Protein AF-A0A398CHI4-F1 (afdb_monomer_lite)

pLDDT: mean 78.08, std 12.24, range [45.0, 93.56]

Foldseek 3Di:
DPLPVLVVVLVVVVVVLVVVVVVPDDPLSVQLNVLSVLLNVLSVCCSVVNPVSSVVSNVVSVVSNVVSVVVVVVVVVVVVVVVVVVVVVVVPPPD

InterPro domains:
  IPR054331 LiaF, transmembrane domain [PF22570] (8-93)

Radius of gyration: 20.12 Å; chains: 1; bounding box: 38×27×65 Å

Sequence (95 aa):
MRKGNGLALLLIVFGLLLILGKLGIFGFLMGLLIPVLVIGLGVVAWSNGSRLLGGILGLIGAIMLLGKLSFLFVWVAAIALIIFGVSMLGKKSSL

Organism: NCBI:txid2315694

Secondary structure (DSSP, 8-state):
--TTHHHHHHHHHHHHHHHHHHTS--THHHHHHHHHHHHHHHHHHHHTT-HHHHHHHHHHHHHHHHHHHHHHHHHHHHHHHHHHHHHHHHTTS--

Structure (mmCIF, N/CA/C/O backbone):
data_AF-A0A398CHI4-F1
#
_entry.id   AF-A0A398CHI4-F1
#
loop_
_atom_site.group_PDB
_atom_site.id
_atom_site.type_symbol
_atom_site.label_atom_id
_atom_site.label_alt_id
_atom_site.label_comp_id
_atom_site.label_asym_id
_atom_site.label_entity_id
_atom_site.label_seq_id
_atom_site.pdbx_PDB_ins_code
_atom_site.Cartn_x
_atom_site.Cartn_y
_atom_site.Cartn_z
_atom_site.occupancy
_atom_site.B_iso_or_equiv
_atom_site.auth_seq_id
_atom_site.auth_comp_id
_atom_site.auth_asym_id
_atom_site.auth_atom_id
_atom_site.pdbx_PDB_model_num
ATOM 1 N N . MET A 1 1 ? 10.703 -16.588 -17.004 1.00 46.56 1 MET A N 1
ATOM 2 C CA . MET A 1 1 ? 9.484 -15.747 -16.925 1.00 46.56 1 MET A CA 1
ATOM 3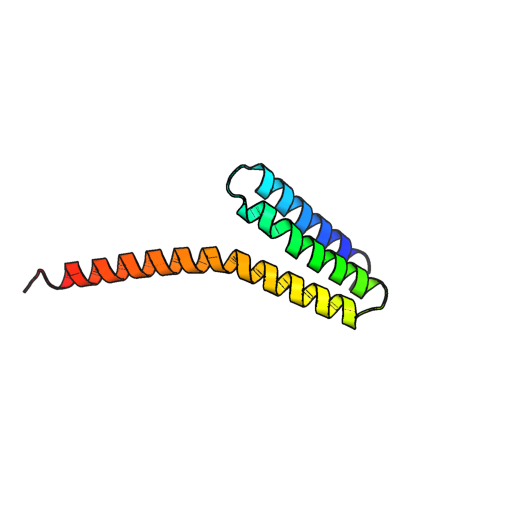 C C . MET A 1 1 ? 9.220 -15.179 -18.318 1.00 46.56 1 MET A C 1
ATOM 5 O O . MET A 1 1 ? 10.147 -14.623 -18.895 1.00 46.56 1 MET A O 1
ATOM 9 N N . ARG A 1 2 ? 8.037 -15.403 -18.917 1.00 48.00 2 ARG A N 1
ATOM 10 C CA . ARG A 1 2 ? 7.726 -14.928 -20.282 1.00 48.00 2 ARG A CA 1
ATOM 11 C C . ARG A 1 2 ? 7.695 -13.392 -20.297 1.00 48.00 2 ARG A C 1
ATOM 13 O O . ARG A 1 2 ? 7.074 -12.780 -19.433 1.00 48.00 2 ARG A O 1
ATOM 20 N N . LYS A 1 3 ? 8.377 -12.787 -21.273 1.00 55.34 3 LYS A N 1
ATOM 21 C CA . LYS A 1 3 ? 8.738 -11.356 -21.360 1.00 55.34 3 LYS A CA 1
ATOM 22 C C . LYS A 1 3 ? 7.549 -10.365 -21.384 1.00 55.34 3 LYS A C 1
ATOM 24 O O . LYS A 1 3 ? 7.778 -9.168 -21.314 1.00 55.34 3 LYS A O 1
ATOM 29 N N . GLY A 1 4 ? 6.300 -10.843 -21.448 1.00 58.97 4 GLY A N 1
ATOM 30 C CA . GLY A 1 4 ? 5.085 -10.014 -21.501 1.00 58.97 4 GLY A CA 1
ATOM 31 C C . GLY A 1 4 ? 4.320 -9.856 -20.180 1.00 58.97 4 GLY A C 1
ATOM 32 O O . GLY A 1 4 ? 3.504 -8.947 -20.055 1.00 58.97 4 GLY A O 1
ATOM 33 N N . ASN A 1 5 ? 4.580 -10.688 -19.165 1.00 68.31 5 ASN A N 1
ATOM 34 C CA . ASN A 1 5 ? 3.726 -10.710 -17.969 1.00 68.31 5 ASN A CA 1
ATOM 35 C C . ASN A 1 5 ? 3.946 -9.503 -17.042 1.00 68.31 5 ASN A C 1
ATOM 37 O O . ASN A 1 5 ? 3.036 -9.135 -16.310 1.00 68.31 5 ASN A O 1
ATOM 41 N N . GLY A 1 6 ? 5.127 -8.874 -17.071 1.00 71.12 6 GLY A N 1
ATOM 42 C CA . GLY A 1 6 ? 5.439 -7.728 -16.206 1.00 71.12 6 GLY A CA 1
ATOM 43 C C . GLY A 1 6 ? 4.589 -6.494 -16.517 1.00 71.12 6 GLY A C 1
ATOM 44 O O . GLY A 1 6 ? 4.052 -5.872 -15.607 1.00 71.12 6 GLY A O 1
ATOM 45 N N . LEU A 1 7 ? 4.401 -6.187 -17.804 1.00 74.56 7 LEU A N 1
ATOM 46 C CA . LEU A 1 7 ? 3.535 -5.090 -18.247 1.00 74.56 7 LEU A CA 1
ATOM 47 C C . LEU A 1 7 ? 2.056 -5.395 -17.990 1.00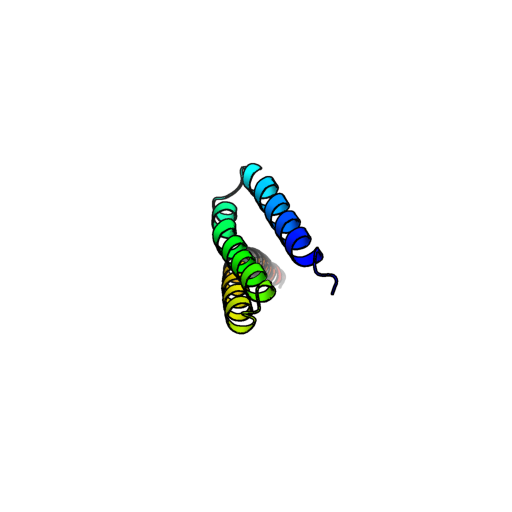 74.56 7 LEU A C 1
ATOM 49 O O . LEU A 1 7 ? 1.319 -4.510 -17.568 1.00 74.56 7 LEU A O 1
ATOM 53 N N . ALA A 1 8 ? 1.636 -6.650 -18.184 1.00 77.19 8 ALA A N 1
ATOM 54 C CA . ALA A 1 8 ? 0.275 -7.078 -17.866 1.00 77.19 8 ALA A CA 1
ATOM 55 C C . ALA A 1 8 ? -0.028 -6.912 -16.369 1.00 77.19 8 ALA A C 1
ATOM 57 O O . ALA A 1 8 ? -1.050 -6.336 -16.008 1.00 77.19 8 ALA A O 1
ATOM 58 N N . LEU A 1 9 ? 0.888 -7.346 -15.496 1.00 76.81 9 LEU A N 1
ATOM 59 C CA . LEU A 1 9 ? 0.750 -7.186 -14.049 1.00 76.81 9 LEU A CA 1
ATOM 60 C C . LEU A 1 9 ? 0.689 -5.704 -13.653 1.00 76.81 9 LEU A C 1
ATOM 62 O O . LEU A 1 9 ? -0.134 -5.324 -12.823 1.00 76.81 9 LEU A O 1
ATOM 66 N N . LEU A 1 10 ? 1.512 -4.861 -14.287 1.00 77.88 10 LEU A N 1
ATOM 67 C CA . LEU A 1 10 ? 1.507 -3.420 -14.057 1.00 77.88 10 LEU A CA 1
ATOM 68 C C . LEU A 1 10 ? 0.157 -2.787 -14.415 1.00 77.88 10 LEU A C 1
ATOM 70 O O . LEU A 1 10 ? -0.403 -2.053 -13.605 1.00 77.88 10 LEU A O 1
ATOM 74 N N . LEU A 1 11 ? -0.377 -3.093 -15.602 1.00 80.31 11 LEU A N 1
ATOM 75 C CA . LEU A 1 11 ? -1.666 -2.572 -16.060 1.00 80.31 11 LEU A CA 1
ATOM 76 C C . LEU A 1 11 ? -2.823 -3.038 -15.174 1.00 80.31 11 LEU A C 1
ATOM 78 O O . LEU A 1 11 ? -3.718 -2.245 -14.893 1.00 80.31 11 LEU A O 1
ATOM 82 N N . ILE A 1 12 ? -2.800 -4.293 -14.711 1.00 81.12 12 ILE A N 1
ATOM 83 C CA . ILE A 1 12 ? -3.822 -4.833 -13.803 1.00 81.12 12 ILE A CA 1
ATOM 84 C C . ILE A 1 12 ? -3.818 -4.058 -12.484 1.00 81.12 12 ILE A C 1
ATOM 86 O O . ILE A 1 12 ? -4.866 -3.580 -12.054 1.00 81.12 12 ILE A O 1
ATOM 90 N N . VAL A 1 13 ? -2.645 -3.881 -11.866 1.00 78.00 13 VAL A N 1
ATOM 91 C CA . VAL A 1 13 ? -2.509 -3.117 -10.614 1.00 78.00 13 VAL A CA 1
ATOM 92 C C . VAL A 1 13 ? -2.942 -1.662 -10.814 1.00 78.00 13 VAL A C 1
ATOM 94 O O . VAL A 1 13 ? -3.664 -1.115 -9.982 1.00 78.00 13 VAL A O 1
ATOM 97 N N . PHE A 1 14 ? -2.565 -1.048 -11.937 1.00 80.56 14 PHE A N 1
ATOM 98 C CA . PHE A 1 14 ? -2.924 0.332 -12.265 1.00 80.56 14 PHE A CA 1
ATOM 99 C C . PHE A 1 14 ? -4.434 0.511 -12.499 1.00 80.56 14 PHE A C 1
ATOM 101 O O . PHE A 1 14 ? -5.035 1.453 -11.985 1.00 80.56 14 PHE A O 1
ATOM 108 N N . GLY A 1 15 ? -5.066 -0.417 -13.223 1.00 79.75 15 GLY A N 1
ATOM 109 C CA . GLY A 1 15 ? -6.508 -0.420 -13.475 1.00 79.75 15 GLY A CA 1
ATOM 110 C C . GLY A 1 15 ? -7.321 -0.608 -12.196 1.00 79.75 15 GLY A C 1
ATOM 111 O O . GLY A 1 15 ? -8.286 0.124 -11.971 1.00 79.75 15 GLY A O 1
ATOM 112 N N . LEU A 1 16 ? -6.892 -1.519 -11.316 1.00 79.75 16 LEU A N 1
ATOM 113 C CA . LEU A 1 16 ? -7.518 -1.709 -10.006 1.00 79.75 16 LEU A CA 1
ATOM 114 C C . LEU A 1 16 ? -7.420 -0.434 -9.156 1.00 79.75 16 LEU A C 1
ATOM 116 O O . LEU A 1 16 ? -8.417 -0.012 -8.575 1.00 79.75 16 LEU A O 1
ATOM 120 N N . LEU A 1 17 ? -6.251 0.219 -9.136 1.00 72.44 17 LEU A N 1
ATOM 121 C CA . LEU A 1 17 ? -6.054 1.489 -8.430 1.00 72.44 17 LEU A CA 1
ATOM 122 C C . LEU A 1 17 ? -6.977 2.598 -8.945 1.00 72.44 17 LEU A C 1
ATOM 124 O O . LEU A 1 17 ? -7.549 3.333 -8.142 1.00 72.44 17 LEU A O 1
ATOM 128 N N . LEU A 1 18 ? -7.117 2.734 -10.267 1.00 72.69 18 LEU A N 1
ATOM 129 C CA . LEU A 1 18 ? -7.969 3.758 -10.875 1.00 72.69 18 LEU A CA 1
ATOM 130 C C . LEU A 1 18 ? -9.447 3.548 -10.533 1.00 72.69 18 LEU A C 1
ATOM 132 O O . LEU A 1 18 ? -10.140 4.512 -10.206 1.00 72.69 18 LEU A O 1
ATOM 136 N N . ILE A 1 19 ? -9.923 2.300 -10.576 1.00 70.81 19 ILE A N 1
ATOM 137 C CA . ILE A 1 19 ? -11.311 1.961 -10.229 1.00 70.81 19 ILE A CA 1
ATOM 138 C C . ILE A 1 19 ? -11.560 2.215 -8.738 1.00 70.81 19 ILE A C 1
ATOM 140 O O . ILE A 1 19 ? -12.543 2.871 -8.393 1.00 70.81 19 ILE A O 1
ATOM 144 N N . LEU A 1 20 ? -10.649 1.777 -7.862 1.00 67.56 20 LEU A N 1
ATOM 145 C CA . LEU A 1 20 ? -10.746 2.049 -6.425 1.00 67.56 20 LEU A CA 1
ATOM 146 C C . LEU A 1 20 ? -10.682 3.557 -6.120 1.00 67.56 20 LEU A C 1
ATOM 148 O O . LEU A 1 20 ? -11.381 4.023 -5.226 1.00 67.56 20 LEU A O 1
ATOM 152 N N . GLY A 1 21 ? -9.888 4.336 -6.864 1.00 62.88 21 GLY A N 1
ATOM 153 C CA . GLY A 1 21 ? -9.735 5.780 -6.650 1.00 62.88 21 GLY A CA 1
ATOM 154 C C . GLY A 1 21 ? -10.952 6.595 -7.091 1.00 62.88 21 GLY A C 1
ATOM 155 O O . GLY A 1 21 ? -11.222 7.658 -6.535 1.00 62.88 21 GLY A O 1
ATOM 156 N N . LYS A 1 22 ? -11.716 6.085 -8.063 1.00 63.16 22 LYS A N 1
ATOM 157 C CA . LYS A 1 22 ? -12.920 6.737 -8.597 1.00 63.16 22 LYS A CA 1
ATOM 158 C C . LYS A 1 22 ? -14.165 6.521 -7.729 1.00 63.16 22 LYS A C 1
ATOM 160 O O . LYS A 1 22 ? -15.109 7.295 -7.838 1.00 63.16 22 LYS A O 1
ATOM 165 N N . LEU A 1 23 ? -14.157 5.530 -6.832 1.00 63.75 23 LEU A N 1
ATOM 166 C CA . LEU A 1 23 ? -15.256 5.244 -5.897 1.00 63.75 23 LEU A CA 1
ATOM 167 C C . LEU A 1 23 ? -15.351 6.231 -4.712 1.00 63.75 23 LEU A C 1
ATOM 169 O O . LEU A 1 23 ? -16.139 6.027 -3.795 1.00 63.75 23 LEU A O 1
ATOM 173 N N . GLY A 1 24 ? -14.618 7.349 -4.757 1.00 53.22 24 GLY A N 1
ATOM 174 C CA . GLY A 1 24 ? -14.980 8.570 -4.029 1.00 53.22 24 GLY A CA 1
ATOM 175 C C . GLY A 1 24 ? -14.596 8.629 -2.550 1.00 53.22 24 GLY A C 1
ATOM 176 O O . GLY A 1 24 ? -14.908 9.622 -1.899 1.00 53.22 24 GLY A O 1
ATOM 177 N N . ILE A 1 25 ? -13.884 7.635 -2.012 1.00 59.94 25 ILE A N 1
ATOM 178 C CA . ILE A 1 25 ? -13.441 7.648 -0.613 1.00 59.94 25 ILE A CA 1
ATOM 179 C C . ILE A 1 25 ? -11.909 7.790 -0.551 1.00 59.94 25 ILE A C 1
ATOM 181 O O . ILE A 1 25 ? -11.175 6.870 -0.892 1.00 59.94 25 ILE A O 1
ATOM 185 N N . PHE A 1 26 ? -11.448 8.950 -0.067 1.00 56.19 26 PHE A N 1
ATOM 186 C CA . PHE A 1 26 ? -10.087 9.292 0.385 1.00 56.19 26 PHE A CA 1
ATOM 187 C C . PHE A 1 26 ? -9.013 9.691 -0.651 1.00 56.19 26 PHE A C 1
ATOM 189 O O . PHE A 1 26 ? -8.535 8.895 -1.457 1.00 56.19 26 PHE A O 1
ATOM 196 N N . GLY A 1 27 ? -8.434 10.887 -0.446 1.00 64.44 27 GLY A N 1
ATOM 197 C CA . GLY A 1 27 ? -7.140 11.326 -1.008 1.00 64.44 27 GLY A CA 1
ATOM 198 C C . GLY A 1 27 ? -5.953 10.382 -0.727 1.00 64.44 27 GLY A C 1
ATOM 199 O O . GLY A 1 27 ? -4.877 10.531 -1.303 1.00 64.44 27 GLY A O 1
ATOM 200 N N . PHE A 1 28 ? -6.171 9.352 0.091 1.00 65.25 28 PHE A N 1
ATOM 201 C CA . PHE A 1 28 ? -5.300 8.196 0.266 1.00 65.25 28 PHE A CA 1
ATOM 202 C C . PHE A 1 28 ? -4.996 7.464 -1.055 1.00 65.25 28 PHE A C 1
ATOM 204 O O . PHE A 1 28 ? -3.843 7.101 -1.296 1.00 65.25 28 PHE A O 1
ATOM 211 N N . LEU A 1 29 ? -5.988 7.313 -1.942 1.00 66.88 29 LEU A N 1
ATOM 212 C CA . LEU A 1 29 ? -5.825 6.625 -3.230 1.00 66.88 29 LEU A CA 1
ATOM 213 C C . LEU A 1 29 ? -5.042 7.443 -4.259 1.00 66.88 29 LEU A C 1
ATOM 215 O O . LEU A 1 29 ? -4.177 6.889 -4.934 1.00 66.88 29 LEU A O 1
ATOM 219 N N . MET A 1 30 ? -5.237 8.765 -4.304 1.00 71.00 30 MET A N 1
ATOM 220 C CA . MET A 1 30 ? -4.331 9.657 -5.047 1.00 71.00 30 MET A CA 1
ATOM 221 C C . MET A 1 30 ? -2.903 9.572 -4.504 1.00 71.00 30 MET A C 1
ATOM 223 O O . MET A 1 30 ? -1.928 9.577 -5.254 1.00 71.00 30 MET A O 1
ATOM 227 N N . GLY A 1 31 ? -2.777 9.389 -3.191 1.00 74.81 31 GLY A N 1
ATOM 228 C CA . GLY A 1 31 ? -1.509 9.098 -2.557 1.00 74.81 31 GLY A CA 1
ATOM 229 C C . GLY A 1 31 ? -0.842 7.806 -3.050 1.00 74.81 31 GLY A C 1
ATOM 230 O O . GLY A 1 31 ? 0.387 7.739 -3.039 1.00 74.81 31 GLY A O 1
ATOM 231 N N . LEU A 1 32 ? -1.604 6.803 -3.472 1.00 79.00 32 LEU A N 1
ATOM 232 C CA . LEU A 1 32 ? -1.084 5.517 -3.935 1.00 79.00 32 LEU A CA 1
ATOM 233 C C . LEU A 1 32 ? -0.606 5.558 -5.399 1.00 79.00 32 LEU A C 1
ATOM 235 O O . LEU A 1 32 ? 0.157 4.692 -5.821 1.00 79.00 32 LEU A O 1
ATOM 239 N N . LEU A 1 33 ? -0.992 6.586 -6.159 1.00 82.31 33 LEU A N 1
ATOM 240 C CA . LEU A 1 33 ? -0.645 6.726 -7.573 1.00 82.31 33 LEU A CA 1
ATOM 241 C C . LEU A 1 33 ? 0.872 6.877 -7.788 1.00 82.31 33 LEU A C 1
ATOM 243 O O . LEU A 1 33 ? 1.457 6.183 -8.616 1.00 82.31 33 LEU A O 1
ATOM 247 N N . ILE A 1 34 ? 1.518 7.746 -7.000 1.00 84.25 34 ILE A N 1
ATOM 248 C CA . ILE A 1 34 ? 2.969 8.003 -7.060 1.00 84.25 34 ILE A CA 1
ATOM 249 C C . ILE A 1 34 ? 3.787 6.723 -6.819 1.00 84.25 34 ILE A C 1
ATOM 251 O O . ILE A 1 34 ? 4.589 6.370 -7.682 1.00 84.25 34 ILE A O 1
ATOM 255 N N . PRO A 1 35 ? 3.609 5.993 -5.703 1.00 86.31 35 PRO A N 1
ATOM 256 C CA . PRO A 1 35 ? 4.378 4.778 -5.467 1.00 86.31 35 PRO A CA 1
ATOM 257 C C . PRO A 1 35 ? 4.141 3.700 -6.527 1.00 86.31 35 PRO A C 1
ATOM 259 O O . PRO A 1 35 ? 5.097 3.041 -6.925 1.00 86.31 35 PRO A O 1
ATOM 262 N N . VAL A 1 36 ? 2.926 3.566 -7.068 1.00 85.00 36 VAL A N 1
ATOM 263 C CA . VAL A 1 36 ? 2.668 2.627 -8.173 1.00 85.00 36 VAL A CA 1
ATOM 264 C C . VAL A 1 36 ? 3.404 3.029 -9.453 1.00 85.00 36 VAL A C 1
ATOM 266 O O . VAL A 1 36 ? 3.979 2.163 -10.113 1.00 85.00 36 VAL A O 1
ATOM 269 N N . LEU A 1 37 ? 3.456 4.323 -9.786 1.00 86.81 37 LEU A N 1
ATOM 270 C CA . LEU A 1 37 ? 4.250 4.815 -10.916 1.00 86.81 37 LEU A CA 1
ATOM 271 C C . LEU A 1 37 ? 5.742 4.525 -10.722 1.00 86.81 37 LEU A C 1
ATOM 273 O O . LEU A 1 37 ? 6.394 4.058 -11.652 1.00 86.81 37 LEU A O 1
ATOM 277 N N . VAL A 1 38 ? 6.271 4.736 -9.515 1.00 89.19 38 VAL A N 1
ATOM 278 C CA . VAL A 1 38 ? 7.678 4.449 -9.188 1.00 89.19 38 VAL A CA 1
ATOM 279 C C . VAL A 1 38 ? 7.986 2.952 -9.322 1.00 89.19 38 VAL A C 1
ATOM 281 O O . VAL A 1 38 ? 8.988 2.595 -9.945 1.00 89.19 38 VAL A O 1
ATOM 284 N N . ILE A 1 39 ? 7.103 2.069 -8.836 1.00 88.19 39 ILE A N 1
ATOM 285 C CA . ILE A 1 39 ? 7.226 0.616 -9.056 1.00 88.19 39 ILE A CA 1
ATOM 286 C C . ILE A 1 39 ? 7.204 0.304 -10.557 1.00 88.19 39 ILE A C 1
ATOM 288 O O . ILE A 1 39 ? 8.025 -0.479 -11.031 1.00 88.19 39 ILE A O 1
ATOM 292 N N . GLY A 1 40 ? 6.304 0.929 -11.319 1.00 86.19 40 GLY A N 1
ATOM 293 C CA . GLY A 1 40 ? 6.194 0.712 -12.760 1.00 86.19 40 GLY A CA 1
ATOM 294 C C . GLY A 1 40 ? 7.420 1.131 -13.548 1.00 86.19 40 GLY A C 1
ATOM 295 O O . GLY A 1 40 ? 7.904 0.363 -14.380 1.00 86.19 40 GLY A O 1
ATOM 296 N N . LEU A 1 41 ? 7.982 2.292 -13.224 1.00 87.88 41 LEU A N 1
ATOM 297 C CA . LEU A 1 41 ? 9.267 2.726 -13.759 1.00 87.88 41 LEU A CA 1
ATOM 298 C C . LEU A 1 41 ? 10.382 1.748 -13.372 1.00 87.88 41 LEU A C 1
ATOM 300 O O . LEU A 1 41 ? 11.224 1.434 -14.210 1.00 87.88 41 LEU A O 1
ATOM 304 N N . GLY A 1 42 ? 10.351 1.200 -12.154 1.00 88.06 42 GLY A N 1
ATOM 305 C CA . GLY A 1 42 ? 11.272 0.149 -11.726 1.00 88.06 42 GLY A CA 1
ATOM 306 C C . GLY A 1 42 ? 11.160 -1.133 -12.554 1.00 88.06 42 GLY A C 1
ATOM 307 O O . GLY A 1 42 ? 12.171 -1.659 -13.017 1.00 88.06 42 GLY A O 1
ATOM 308 N N . VAL A 1 43 ? 9.942 -1.605 -12.831 1.00 82.75 43 VAL A N 1
ATOM 309 C CA . VAL A 1 43 ? 9.702 -2.787 -13.678 1.00 82.75 43 VAL A CA 1
ATOM 310 C C . VAL A 1 43 ? 10.182 -2.550 -15.112 1.00 82.75 43 VAL A C 1
ATOM 312 O O . VAL A 1 43 ? 10.854 -3.411 -15.687 1.00 82.75 43 VAL A O 1
ATOM 315 N N . VAL A 1 44 ? 9.895 -1.377 -15.684 1.00 84.88 44 VAL A N 1
ATOM 316 C CA . VAL A 1 44 ? 10.354 -1.012 -17.034 1.00 84.88 44 VAL A CA 1
ATOM 317 C C . VAL A 1 44 ? 11.882 -0.917 -17.076 1.00 84.88 44 VAL A C 1
ATOM 319 O O . VAL A 1 44 ? 12.505 -1.540 -17.938 1.00 84.88 44 VAL A O 1
ATOM 322 N N . ALA A 1 45 ? 12.509 -0.235 -16.114 1.00 85.38 45 ALA A N 1
ATOM 323 C CA . ALA A 1 45 ? 13.965 -0.125 -16.017 1.00 85.38 45 ALA A CA 1
ATOM 324 C C . ALA A 1 45 ? 14.644 -1.495 -15.837 1.00 85.38 45 ALA A C 1
ATOM 326 O O . ALA A 1 45 ? 15.664 -1.765 -16.473 1.00 85.38 45 ALA A O 1
ATOM 327 N N . TRP A 1 46 ? 14.047 -2.392 -15.045 1.00 82.25 46 TRP A N 1
ATOM 328 C CA . TRP A 1 46 ? 14.517 -3.772 -14.903 1.00 82.25 46 TRP A CA 1
ATOM 329 C C . TRP A 1 46 ? 14.452 -4.525 -16.237 1.00 82.25 46 TRP A C 1
ATOM 331 O O . TRP A 1 46 ? 15.378 -5.263 -16.586 1.00 82.25 46 TRP A O 1
ATOM 341 N N . SER A 1 47 ? 13.373 -4.332 -17.002 1.00 80.38 47 SER A N 1
ATOM 342 C CA . SER A 1 47 ? 13.168 -4.992 -18.297 1.00 80.38 47 SER A CA 1
ATOM 343 C C . SER A 1 47 ? 14.106 -4.492 -19.405 1.00 80.38 47 SER A C 1
ATOM 345 O O . SER A 1 47 ? 14.482 -5.279 -20.273 1.00 80.38 47 SER A O 1
ATOM 347 N N . ASN A 1 48 ? 14.560 -3.236 -19.323 1.00 83.69 48 ASN A N 1
ATOM 348 C CA . ASN A 1 48 ? 15.496 -2.613 -20.267 1.00 83.69 48 ASN A CA 1
ATOM 349 C C . ASN A 1 48 ? 16.975 -2.973 -20.011 1.00 83.69 48 ASN A C 1
ATOM 351 O O . ASN A 1 48 ? 17.858 -2.453 -20.685 1.00 83.69 48 ASN A O 1
ATOM 355 N N . GLY A 1 49 ? 17.263 -3.865 -19.055 1.00 82.06 49 GLY A N 1
ATOM 356 C CA . GLY A 1 49 ? 18.621 -4.337 -18.739 1.00 82.06 49 GLY A CA 1
ATOM 357 C C . GLY A 1 49 ? 19.239 -3.686 -17.499 1.00 82.06 49 GLY A C 1
ATOM 358 O O . GLY A 1 49 ? 20.169 -4.240 -16.912 1.00 82.06 49 GLY A O 1
ATOM 359 N N . SER A 1 50 ? 18.663 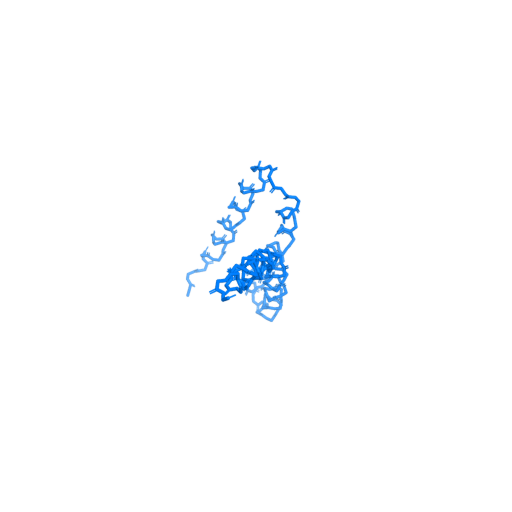-2.587 -17.016 1.00 86.19 50 SER A N 1
ATOM 360 C CA . SER A 1 50 ? 19.124 -1.838 -15.844 1.00 86.19 50 SER A CA 1
ATOM 361 C C . SER A 1 50 ? 18.580 -2.435 -14.541 1.00 86.19 50 SER A C 1
ATOM 363 O O . SER A 1 50 ? 17.858 -1.771 -13.796 1.00 86.19 50 SER A O 1
ATOM 365 N N . ARG A 1 51 ? 18.917 -3.700 -14.244 1.00 86.31 51 ARG A N 1
ATOM 366 C CA . ARG A 1 51 ? 18.385 -4.439 -13.074 1.00 86.31 51 ARG A CA 1
ATOM 367 C C . ARG A 1 51 ? 18.623 -3.722 -11.741 1.00 86.31 51 ARG A C 1
ATOM 369 O O . ARG A 1 51 ? 17.747 -3.739 -10.888 1.00 86.31 51 ARG A O 1
ATOM 376 N N . LEU A 1 52 ? 19.769 -3.054 -11.583 1.00 90.38 52 LEU A N 1
ATOM 377 C CA . LEU A 1 52 ? 20.080 -2.248 -10.394 1.00 90.38 52 LEU A CA 1
ATOM 378 C C . LEU A 1 52 ? 19.084 -1.095 -10.214 1.00 90.38 52 LEU A C 1
ATOM 380 O O . LEU A 1 52 ? 18.448 -0.989 -9.170 1.00 90.38 52 LEU A O 1
ATOM 384 N N . LEU A 1 53 ? 18.896 -0.273 -11.251 1.00 86.50 53 LEU A N 1
ATOM 385 C CA . LEU A 1 53 ? 17.954 0.850 -11.220 1.00 86.50 53 LEU A CA 1
ATOM 386 C C . LEU A 1 53 ? 16.512 0.377 -11.054 1.00 86.50 53 LEU A C 1
ATOM 388 O O . LEU A 1 53 ? 15.766 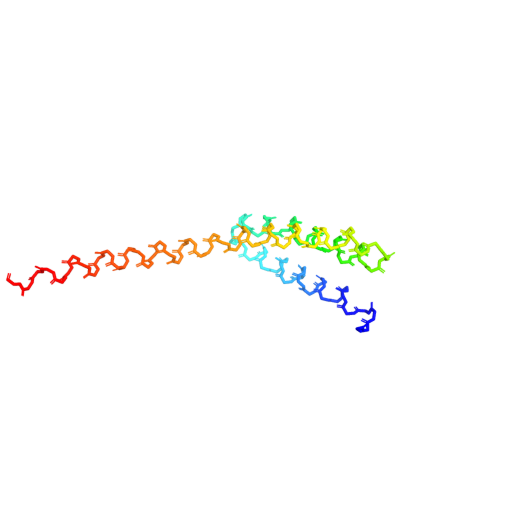0.936 -10.255 1.00 86.50 53 LEU A O 1
ATOM 392 N N . GLY A 1 54 ? 16.135 -0.684 -11.765 1.00 86.62 54 GLY A N 1
ATOM 393 C CA . GLY A 1 54 ? 14.810 -1.269 -11.640 1.00 86.62 54 GLY A CA 1
ATOM 394 C C . GLY A 1 54 ? 14.524 -1.812 -10.243 1.00 86.62 54 GLY A C 1
ATOM 395 O O . GLY A 1 54 ? 13.427 -1.624 -9.720 1.00 86.62 54 GLY A O 1
ATOM 396 N N . GLY A 1 55 ? 15.524 -2.433 -9.613 1.00 88.62 55 GLY A N 1
ATOM 397 C CA . GLY A 1 55 ? 15.422 -2.958 -8.256 1.00 88.62 55 GLY A CA 1
ATOM 398 C C . GLY A 1 55 ? 15.294 -1.854 -7.218 1.00 88.62 55 GLY A C 1
ATOM 399 O O . GLY A 1 55 ? 14.421 -1.932 -6.360 1.00 88.62 55 GLY A O 1
ATOM 400 N N . ILE A 1 56 ? 16.107 -0.800 -7.332 1.00 92.50 56 ILE A N 1
ATOM 401 C CA . ILE A 1 56 ? 16.062 0.356 -6.426 1.00 92.50 56 ILE A CA 1
ATOM 402 C C . ILE A 1 56 ? 14.711 1.070 -6.535 1.00 92.50 56 ILE A C 1
ATOM 404 O O . ILE A 1 56 ? 14.059 1.304 -5.521 1.00 92.50 56 ILE A O 1
ATOM 408 N N . LEU A 1 57 ? 14.250 1.365 -7.753 1.00 89.69 57 LEU A N 1
ATOM 409 C CA . LEU A 1 57 ? 12.951 2.007 -7.973 1.00 89.69 57 LEU A CA 1
ATOM 410 C C . LEU A 1 57 ? 11.795 1.122 -7.492 1.00 89.69 57 LEU A C 1
ATOM 412 O O . LEU A 1 57 ? 10.895 1.606 -6.810 1.00 89.69 57 LEU A O 1
ATOM 416 N N . GLY A 1 58 ? 11.843 -0.183 -7.769 1.00 89.56 58 GLY A N 1
ATOM 417 C CA . GLY A 1 58 ? 10.857 -1.136 -7.261 1.00 89.56 58 GLY A CA 1
ATOM 418 C C . GLY A 1 58 ? 10.810 -1.170 -5.732 1.00 89.56 58 GLY A C 1
ATOM 419 O O . GLY A 1 58 ? 9.726 -1.131 -5.154 1.00 89.56 58 GLY A O 1
ATOM 420 N N . LEU A 1 59 ? 11.972 -1.176 -5.074 1.00 91.44 59 LEU A N 1
ATOM 421 C CA . LEU A 1 59 ? 12.078 -1.185 -3.616 1.00 91.44 59 LEU A CA 1
ATOM 422 C C . LEU A 1 59 ? 11.551 0.115 -2.997 1.00 91.44 59 LEU A C 1
ATOM 424 O O . LEU A 1 59 ? 10.747 0.062 -2.069 1.00 91.44 59 LEU A O 1
ATOM 428 N N . ILE A 1 60 ? 11.950 1.273 -3.529 1.00 91.81 60 ILE A N 1
ATOM 429 C CA . ILE A 1 60 ? 11.470 2.584 -3.065 1.00 91.81 60 ILE A CA 1
ATOM 430 C C . ILE A 1 60 ? 9.952 2.667 -3.215 1.00 91.81 60 ILE A C 1
ATOM 432 O O . ILE A 1 60 ? 9.249 3.012 -2.264 1.00 91.81 60 ILE A O 1
ATOM 436 N N . GLY A 1 61 ? 9.439 2.302 -4.389 1.00 88.88 61 GLY A N 1
ATOM 437 C CA . GLY A 1 61 ? 8.009 2.306 -4.651 1.00 88.88 61 GLY A CA 1
ATOM 438 C C . GLY A 1 61 ? 7.243 1.351 -3.728 1.00 88.88 61 GLY A C 1
ATOM 439 O O . GLY A 1 61 ? 6.192 1.725 -3.211 1.00 88.88 61 GLY A O 1
ATOM 440 N N . ALA A 1 62 ? 7.791 0.166 -3.437 1.00 86.88 62 ALA A N 1
ATOM 441 C CA . ALA A 1 62 ? 7.197 -0.795 -2.506 1.00 86.88 62 ALA A CA 1
ATOM 442 C C . ALA A 1 62 ? 7.179 -0.283 -1.055 1.00 86.88 62 ALA A C 1
ATOM 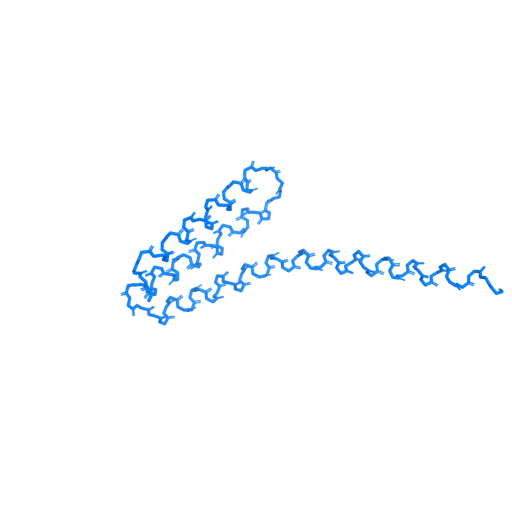444 O O . ALA A 1 62 ? 6.150 -0.394 -0.388 1.00 86.88 62 ALA A O 1
ATOM 445 N N . ILE A 1 63 ? 8.270 0.325 -0.575 1.00 88.94 63 ILE A N 1
ATOM 446 C CA . ILE A 1 63 ? 8.342 0.929 0.768 1.00 88.94 63 ILE A CA 1
ATOM 447 C C . ILE A 1 63 ? 7.333 2.075 0.892 1.00 88.94 63 ILE A C 1
ATOM 449 O O . ILE A 1 63 ? 6.609 2.162 1.883 1.00 88.94 63 ILE A O 1
ATOM 453 N N . MET A 1 64 ? 7.232 2.926 -0.131 1.00 85.38 64 MET A N 1
ATOM 454 C CA . MET A 1 64 ? 6.243 4.004 -0.167 1.00 85.38 64 MET A CA 1
ATOM 455 C C . MET A 1 64 ? 4.801 3.469 -0.167 1.00 85.38 64 MET A C 1
ATOM 457 O O . MET A 1 64 ? 3.936 4.058 0.483 1.00 85.38 64 MET A O 1
ATOM 461 N N . LEU A 1 65 ? 4.532 2.355 -0.859 1.00 84.44 65 LEU A N 1
ATOM 462 C CA . LEU A 1 65 ? 3.227 1.688 -0.845 1.00 84.44 65 LEU A CA 1
ATOM 463 C C . LEU A 1 65 ? 2.905 1.137 0.553 1.00 84.44 65 LEU A C 1
ATOM 465 O O . LEU A 1 65 ? 1.828 1.404 1.088 1.00 84.44 65 LEU A O 1
ATOM 469 N N . LEU A 1 66 ? 3.858 0.434 1.175 1.00 82.62 66 LEU A N 1
ATOM 470 C CA . LEU A 1 66 ? 3.730 -0.111 2.531 1.00 82.62 66 LEU A CA 1
ATOM 471 C C . LEU A 1 66 ? 3.501 0.984 3.575 1.00 82.62 66 LEU A C 1
ATOM 473 O O . LEU A 1 66 ? 2.664 0.811 4.455 1.00 82.62 66 LEU A O 1
ATOM 477 N N . GLY A 1 67 ? 4.178 2.127 3.450 1.00 79.94 67 GLY A N 1
ATOM 478 C CA . GLY A 1 67 ? 3.969 3.287 4.318 1.00 79.94 67 GLY A CA 1
ATOM 479 C C . GLY A 1 67 ? 2.570 3.904 4.206 1.00 79.94 67 GLY A C 1
ATOM 480 O O . GLY A 1 67 ? 2.130 4.579 5.131 1.00 79.94 67 GLY A O 1
ATOM 481 N N . LYS A 1 68 ? 1.846 3.664 3.105 1.00 76.75 68 LYS A N 1
ATOM 482 C CA . LYS A 1 68 ? 0.428 4.038 2.995 1.00 76.75 68 LYS A CA 1
ATOM 483 C C . LYS A 1 68 ? -0.471 2.940 3.547 1.00 76.75 68 LYS A C 1
ATOM 485 O O . LYS A 1 68 ? -1.356 3.244 4.340 1.00 76.75 68 LYS A O 1
ATOM 490 N N . LEU A 1 69 ? -0.223 1.667 3.227 1.00 73.62 69 LEU A N 1
ATOM 491 C CA . LEU A 1 69 ? -1.001 0.558 3.799 1.00 73.62 69 LEU A CA 1
ATOM 492 C C . LEU A 1 69 ? -0.868 0.452 5.331 1.00 73.62 69 LEU A C 1
ATOM 494 O O . LEU A 1 69 ? -1.813 0.017 5.983 1.00 73.62 69 LEU A O 1
ATOM 498 N N . SER A 1 70 ? 0.245 0.887 5.928 1.00 74.06 70 SER A N 1
ATOM 499 C CA . SER A 1 70 ? 0.450 0.898 7.385 1.00 74.06 70 SER A CA 1
ATOM 500 C C . SER A 1 70 ? -0.587 1.734 8.140 1.00 74.06 70 SER A C 1
ATOM 502 O O . SER A 1 70 ? -0.914 1.407 9.278 1.00 74.06 70 SER A O 1
ATOM 504 N N . PHE A 1 71 ? -1.175 2.750 7.502 1.00 71.31 71 PHE A N 1
ATOM 505 C CA . PHE A 1 71 ? -2.268 3.526 8.085 1.00 71.31 71 PHE A CA 1
ATOM 506 C C . PHE A 1 71 ? -3.444 2.627 8.491 1.00 71.31 71 PHE A C 1
ATOM 508 O O . PHE A 1 71 ? -3.973 2.777 9.589 1.00 71.31 71 PHE A O 1
ATOM 515 N N . LEU A 1 72 ? -3.798 1.630 7.669 1.00 75.31 72 LEU A N 1
ATOM 516 C CA . LEU A 1 72 ? -4.843 0.652 8.003 1.00 75.31 72 LEU A CA 1
ATOM 517 C C . LEU A 1 72 ? -4.480 -0.161 9.250 1.00 75.31 72 LEU A C 1
ATOM 519 O O . LEU A 1 72 ? -5.328 -0.358 10.118 1.00 75.31 72 LEU A O 1
ATOM 523 N N . PHE A 1 73 ? -3.221 -0.589 9.374 1.00 81.25 73 PHE A N 1
ATOM 524 C CA . PHE A 1 73 ? -2.755 -1.327 10.550 1.00 81.25 73 PHE A CA 1
ATOM 525 C C . PHE A 1 73 ? -2.837 -0.487 11.830 1.00 81.25 73 PHE A C 1
ATOM 527 O O . PHE A 1 73 ? -3.212 -1.019 12.872 1.00 81.25 73 PHE A O 1
ATOM 534 N N . VAL A 1 74 ? -2.553 0.818 11.759 1.00 83.44 74 VAL A N 1
ATOM 535 C CA . VAL A 1 74 ? -2.675 1.734 12.907 1.00 83.44 74 VAL A CA 1
ATOM 536 C C . VAL A 1 74 ? -4.129 1.867 13.359 1.00 83.44 74 VAL A C 1
ATOM 538 O O . VAL A 1 74 ? -4.395 1.801 14.556 1.00 83.44 74 VAL A O 1
ATOM 541 N N . TRP A 1 75 ? -5.080 1.989 12.428 1.00 83.88 75 TRP A N 1
ATOM 542 C CA . TRP A 1 75 ? -6.509 2.020 12.766 1.00 83.88 75 TRP A CA 1
ATOM 543 C C . TRP A 1 75 ? -6.971 0.731 13.440 1.00 83.88 75 TRP A C 1
ATOM 545 O O . TRP A 1 75 ? -7.634 0.782 14.475 1.00 83.88 75 TRP A O 1
ATOM 555 N N . VAL A 1 76 ? -6.585 -0.421 12.890 1.00 87.44 76 VAL A N 1
ATOM 556 C CA . VAL A 1 76 ? -6.915 -1.727 13.478 1.00 87.44 76 VAL A CA 1
ATOM 557 C C . VAL A 1 76 ? -6.311 -1.858 14.878 1.00 87.44 76 VAL A C 1
ATOM 559 O O . VAL A 1 76 ? -7.013 -2.250 15.810 1.00 87.44 76 VAL A O 1
ATOM 562 N N . ALA A 1 77 ? -5.042 -1.480 15.052 1.00 90.12 77 ALA A N 1
ATOM 563 C CA . ALA A 1 77 ? -4.371 -1.511 16.348 1.00 90.12 77 ALA A CA 1
ATOM 564 C C . ALA A 1 77 ? -5.035 -0.570 17.365 1.00 90.12 77 ALA A C 1
ATOM 566 O O . ALA A 1 77 ? -5.247 -0.967 18.508 1.00 90.12 77 ALA A O 1
ATOM 567 N N . ALA A 1 78 ? -5.416 0.644 16.958 1.00 89.94 78 ALA A N 1
ATOM 568 C CA . ALA A 1 78 ? -6.111 1.598 17.817 1.00 89.94 78 ALA A CA 1
ATOM 569 C C . ALA A 1 78 ? -7.471 1.057 18.285 1.00 89.94 78 ALA A C 1
ATOM 571 O O . ALA A 1 78 ? -7.766 1.092 19.478 1.00 89.94 78 ALA A O 1
ATOM 572 N N . ILE A 1 79 ? -8.273 0.493 17.373 1.00 93.25 79 ILE A N 1
ATOM 573 C CA . ILE A 1 79 ? -9.564 -0.126 17.710 1.00 93.25 79 ILE A CA 1
ATOM 574 C C . ILE A 1 79 ? -9.360 -1.298 18.678 1.00 93.25 79 ILE A C 1
ATOM 576 O O . ILE A 1 79 ? -10.051 -1.382 19.694 1.00 93.25 79 ILE A O 1
ATOM 580 N N . ALA A 1 80 ? -8.386 -2.171 18.406 1.00 91.94 80 ALA A N 1
ATOM 581 C CA . ALA A 1 80 ? -8.060 -3.290 19.285 1.00 91.94 80 ALA A CA 1
ATOM 582 C C . ALA A 1 80 ? -7.657 -2.814 20.691 1.00 91.94 80 ALA A C 1
ATOM 584 O O . ALA A 1 80 ? -8.112 -3.382 21.683 1.00 91.94 80 ALA A O 1
ATOM 585 N N . LEU A 1 81 ? -6.863 -1.743 20.784 1.00 93.38 81 LEU A N 1
ATOM 586 C CA . LEU A 1 81 ? -6.426 -1.168 22.055 1.00 93.38 81 LEU A CA 1
ATOM 587 C C . LEU A 1 81 ? -7.596 -0.566 22.848 1.00 93.38 81 LEU A C 1
ATOM 589 O O . LEU A 1 81 ? -7.666 -0.751 24.061 1.00 93.38 81 LEU A O 1
ATOM 593 N N . ILE A 1 82 ? -8.537 0.103 22.172 1.00 92.69 82 ILE A N 1
ATOM 594 C CA . ILE A 1 82 ? -9.753 0.645 22.797 1.00 92.69 82 ILE A CA 1
ATOM 595 C C . ILE A 1 82 ? -10.615 -0.491 23.355 1.00 92.69 82 ILE A C 1
ATOM 597 O O . ILE A 1 82 ? -10.991 -0.453 24.526 1.00 92.69 82 ILE A O 1
ATOM 601 N N . ILE A 1 83 ? -10.890 -1.526 22.552 1.00 93.56 83 ILE A N 1
ATOM 602 C CA . ILE A 1 83 ? -11.673 -2.695 22.985 1.00 93.56 83 ILE A CA 1
ATOM 603 C C . ILE A 1 83 ? -10.996 -3.369 24.182 1.00 93.56 83 ILE A C 1
ATOM 605 O O . ILE A 1 83 ? -11.650 -3.683 25.179 1.00 93.56 83 ILE A O 1
ATOM 609 N N . PHE A 1 84 ? -9.677 -3.549 24.111 1.00 91.56 84 PHE A N 1
ATOM 610 C CA . PHE A 1 84 ? -8.894 -4.141 25.187 1.00 91.56 84 PHE A CA 1
ATOM 611 C C . PHE A 1 84 ? -8.961 -3.303 26.473 1.00 91.56 84 PHE A C 1
ATOM 613 O O . PHE A 1 84 ? -9.248 -3.850 27.540 1.00 91.56 84 PHE A O 1
ATOM 620 N N . GLY A 1 85 ? -8.798 -1.980 26.378 1.00 91.12 85 GLY A N 1
ATOM 621 C CA . GLY A 1 85 ? -8.910 -1.062 27.515 1.00 91.12 85 GLY A CA 1
ATOM 622 C C . GLY A 1 85 ? -10.295 -1.082 28.168 1.00 91.12 85 GLY A C 1
ATOM 623 O O . GLY A 1 85 ? -10.403 -1.183 29.391 1.00 91.12 85 GLY A O 1
ATOM 624 N N . VAL A 1 86 ? -11.364 -1.076 27.364 1.00 89.69 86 VAL A N 1
ATOM 625 C CA . VAL A 1 86 ? -12.746 -1.177 27.867 1.00 89.69 86 VAL A CA 1
ATOM 626 C C . VAL A 1 86 ? -12.993 -2.535 28.537 1.00 89.69 86 VAL A C 1
ATOM 628 O O . VAL A 1 86 ? -13.610 -2.594 29.602 1.00 89.69 86 VAL A O 1
ATOM 631 N N . SER A 1 87 ? -12.456 -3.627 27.983 1.00 85.56 87 SER A N 1
ATOM 632 C CA . SER A 1 87 ? -12.607 -4.968 28.566 1.00 85.56 87 SER A CA 1
ATOM 633 C C . SER A 1 87 ? -11.962 -5.106 29.955 1.00 85.56 87 SER A C 1
ATOM 635 O O . SER A 1 87 ? -12.460 -5.859 30.795 1.00 85.56 87 SER A O 1
ATOM 637 N N . MET A 1 88 ? -10.895 -4.346 30.235 1.00 80.25 88 MET A N 1
ATOM 638 C CA . MET A 1 88 ? -10.246 -4.321 31.551 1.00 80.25 88 MET A CA 1
ATOM 639 C C . MET A 1 88 ? -11.073 -3.583 32.610 1.00 80.25 88 MET A C 1
ATOM 641 O O . MET A 1 88 ? -11.064 -3.992 33.771 1.00 80.25 88 MET A O 1
ATOM 645 N N . LEU A 1 89 ? -11.810 -2.537 32.225 1.00 79.25 89 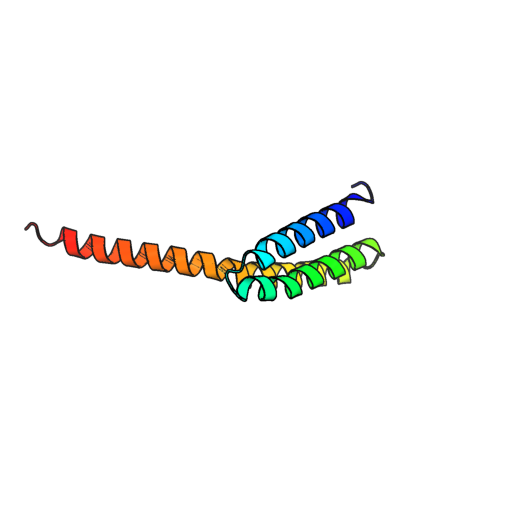LEU A N 1
ATOM 646 C CA . LEU A 1 89 ? -12.684 -1.792 33.138 1.00 79.25 89 LEU A CA 1
ATOM 647 C C . LEU A 1 89 ? -13.896 -2.629 33.571 1.00 79.25 89 LEU A C 1
ATOM 649 O O . LEU A 1 89 ? -14.233 -2.656 34.753 1.00 79.25 89 LEU A O 1
ATOM 653 N N . GLY A 1 90 ? -14.503 -3.381 32.647 1.00 62.69 90 GLY A N 1
ATOM 654 C CA . GLY A 1 90 ? -15.662 -4.231 32.953 1.00 62.69 90 GLY A CA 1
ATOM 655 C C . GLY A 1 90 ? -15.352 -5.407 33.887 1.00 62.69 90 GLY A C 1
ATOM 656 O O . GLY A 1 90 ? -16.225 -5.862 34.621 1.00 62.69 90 GLY A O 1
ATOM 657 N N . LYS A 1 91 ? -14.101 -5.883 33.918 1.00 58.09 91 LYS A N 1
ATOM 658 C CA . LYS A 1 91 ? -13.713 -7.075 34.691 1.00 58.09 91 LYS A CA 1
ATOM 659 C C . LYS A 1 91 ? -13.477 -6.808 36.186 1.00 58.09 91 LYS A C 1
ATOM 661 O O . LYS A 1 91 ? -13.388 -7.757 36.956 1.00 58.09 91 LYS A O 1
ATOM 666 N N . LYS A 1 92 ? -13.384 -5.540 36.609 1.00 55.53 92 LYS A N 1
ATOM 667 C CA . LYS A 1 92 ? -13.191 -5.151 38.023 1.00 55.53 92 LYS A CA 1
ATOM 668 C C . LYS A 1 92 ? -14.478 -4.776 38.770 1.00 55.53 92 LYS A C 1
ATOM 670 O O . LYS A 1 92 ? -14.400 -4.475 39.952 1.00 55.53 92 LYS A O 1
ATOM 675 N N . SER A 1 93 ? -15.642 -4.816 38.119 1.00 54.16 93 SER A N 1
ATOM 676 C CA . SER A 1 93 ? -16.935 -4.426 38.710 1.00 54.16 93 SER A CA 1
ATOM 677 C C . SER A 1 93 ? -17.690 -5.576 39.410 1.00 54.16 93 SER A C 1
ATOM 679 O O . SER A 1 93 ? -18.868 -5.423 39.721 1.00 54.16 93 SER A O 1
ATOM 681 N N . SER A 1 94 ? -17.064 -6.738 39.624 1.00 52.00 94 SER A N 1
ATOM 682 C CA . SER A 1 94 ? -17.732 -7.932 40.171 1.00 52.00 94 SER A CA 1
ATOM 683 C C . SER A 1 94 ? -16.980 -8.583 41.340 1.00 52.00 94 SER A C 1
ATOM 685 O O . SER A 1 94 ? -16.908 -9.813 41.401 1.00 52.00 94 SER A O 1
ATOM 687 N N . LEU A 1 95 ? -16.391 -7.783 42.233 1.00 45.00 95 LEU A N 1
ATOM 688 C CA . LEU A 1 95 ? -15.874 -8.233 43.531 1.00 45.00 95 LEU A CA 1
ATOM 689 C C . LEU A 1 95 ? -16.375 -7.313 44.642 1.00 45.00 95 LEU A C 1
ATOM 691 O O . LEU A 1 95 ? -16.300 -6.081 44.434 1.00 45.00 95 LEU A O 1
#